Protein AF-F0LLY5-F1 (afdb_monomer)

Solvent-accessible surface area (backbone atoms only — not comparable to full-atom values): 4113 Å² total; per-residue (Å²): 132,86,66,73,44,75,41,64,40,100,84,72,44,81,70,49,72,49,68,45,66,76,61,44,65,72,47,48,68,79,76,56,60,72,69,77,71,42,60,86,55,60,79,52,89,68,58,59,73,57,54,56,47,54,54,48,53,61,64,57,71,84,110

Radius of gyration: 22.37 Å; Cα contacts (8 Å, |Δi|>4): 32; chains: 1; bounding box: 56×31×47 Å

Nearest PDB structures (foldseek):
  1ihr-assembly1_A  TM=3.825E-01  e=1.711E+00  Escherichia coli
  4v8m-assembly1_BY  TM=2.477E-01  e=9.409E+0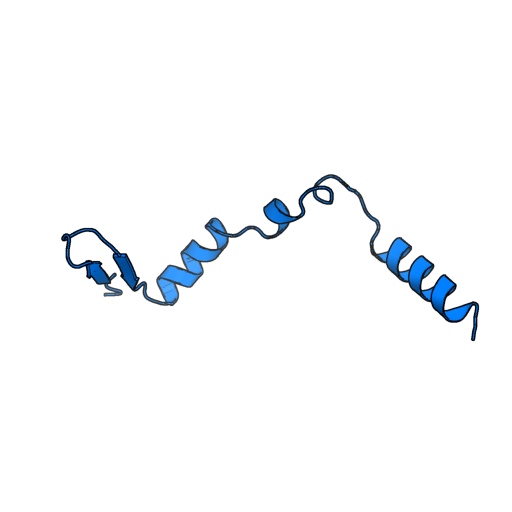0  Trypanosoma brucei brucei TREU927

Organism: Thermococcus barophilus (strain DSM 11836 / MP) (NCBI:txid391623)

Mean predicted aligned error: 13.95 Å

Sequence (63 aa):
MEEIEYIYGKNGKIKAVIVPIDLWEKIKAKFFDPSEFRGIYKDLKVDFERELRELREEWERDI

Secondary structure (DSSP, 8-state):
----EEEEPTTSSEEEEE--HHHHHHHHHHH--GGGG-GGGSS----HHHHHHHHHHHHHTT-

Foldseek 3Di:
DFDKDFDADPVRHTPDIDGDPVVCVVCVVVVDDVLVVCPPCNPPPDPVVVVVVVVVCVVVVVD

pLDDT: mean 80.26, std 12.67, range [52.38, 96.12]

Structure (mmCIF, N/CA/C/O backbone):
data_AF-F0LLY5-F1
#
_entry.id   AF-F0LLY5-F1
#
loop_
_atom_site.group_PDB
_atom_site.id
_atom_site.type_symbol
_atom_site.label_atom_id
_atom_site.label_alt_id
_atom_site.label_comp_id
_atom_site.label_asym_id
_atom_site.label_entity_id
_atom_site.label_seq_id
_atom_site.pdbx_PDB_ins_code
_atom_site.Cartn_x
_atom_site.Cartn_y
_atom_site.Cartn_z
_atom_site.occupancy
_atom_site.B_iso_or_equiv
_atom_site.auth_seq_id
_atom_site.auth_comp_id
_atom_site.auth_asym_id
_atom_site.auth_atom_id
_atom_site.pdbx_PDB_model_num
ATOM 1 N N . MET A 1 1 ? -26.076 0.180 -0.194 1.00 52.38 1 MET A N 1
ATOM 2 C CA . MET A 1 1 ? -25.186 1.154 0.463 1.00 52.38 1 MET A CA 1
ATOM 3 C C . MET A 1 1 ? -23.921 0.401 0.795 1.00 52.38 1 MET A C 1
ATOM 5 O O . MET A 1 1 ? -24.007 -0.599 1.488 1.00 52.38 1 MET A O 1
ATOM 9 N N . GLU A 1 2 ? -22.800 0.792 0.201 1.00 61.09 2 GLU A N 1
ATOM 10 C CA . GLU A 1 2 ? -21.482 0.271 0.565 1.00 61.09 2 GLU A CA 1
ATOM 11 C C . GLU A 1 2 ? -21.075 0.956 1.872 1.00 61.09 2 GLU A C 1
ATOM 13 O O . GLU A 1 2 ? -20.630 2.102 1.866 1.00 61.09 2 GLU A O 1
ATOM 18 N N . GLU A 1 3 ? -21.356 0.308 2.999 1.00 81.69 3 GLU A N 1
ATOM 19 C CA . GLU A 1 3 ? -21.100 0.875 4.321 1.00 81.69 3 GLU A CA 1
ATOM 20 C C . GLU A 1 3 ? -19.654 0.580 4.735 1.00 81.69 3 GLU A C 1
ATOM 22 O O . GLU A 1 3 ? -19.160 -0.537 4.584 1.00 81.69 3 GLU A O 1
ATOM 27 N N . ILE A 1 4 ? -18.946 1.613 5.189 1.00 90.75 4 ILE A N 1
ATOM 28 C CA . ILE A 1 4 ? -17.603 1.481 5.753 1.00 90.75 4 ILE A CA 1
ATOM 29 C C . ILE A 1 4 ? -17.766 1.134 7.229 1.00 90.75 4 ILE A C 1
ATOM 31 O O . ILE A 1 4 ? -18.425 1.870 7.963 1.00 90.75 4 ILE A O 1
ATOM 35 N N . GLU A 1 5 ? -17.118 0.066 7.681 1.00 94.19 5 GLU A N 1
ATOM 36 C CA . GLU A 1 5 ? -17.160 -0.333 9.087 1.00 94.19 5 GLU A CA 1
ATOM 37 C C . GLU A 1 5 ? -15.844 -0.004 9.790 1.00 94.19 5 GLU A C 1
ATOM 39 O O . GLU A 1 5 ? -14.756 -0.216 9.255 1.00 94.19 5 GLU A O 1
ATOM 44 N N . TYR A 1 6 ? -15.929 0.476 11.029 1.00 93.38 6 TYR A N 1
ATOM 45 C CA . TYR A 1 6 ? -14.763 0.797 11.847 1.00 93.38 6 TYR A CA 1
ATOM 46 C C . TYR A 1 6 ? -14.621 -0.205 12.990 1.00 93.38 6 TYR A C 1
ATOM 48 O O . TYR A 1 6 ? -15.540 -0.423 13.776 1.00 93.38 6 TYR A O 1
ATOM 56 N N . ILE A 1 7 ? -13.427 -0.778 13.123 1.00 95.25 7 ILE A N 1
ATOM 57 C CA . ILE A 1 7 ? -13.063 -1.659 14.230 1.00 95.25 7 ILE A CA 1
ATOM 58 C C . ILE A 1 7 ? -12.350 -0.819 15.286 1.00 95.25 7 ILE A C 1
ATOM 60 O O . ILE A 1 7 ? -11.255 -0.300 15.051 1.00 95.25 7 ILE A O 1
ATOM 64 N N . TYR A 1 8 ? -12.941 -0.726 16.473 1.00 95.88 8 TYR A N 1
ATOM 65 C CA . TYR A 1 8 ? -12.382 0.013 17.602 1.00 95.88 8 TYR A CA 1
ATOM 66 C C . TYR A 1 8 ? -11.594 -0.907 18.541 1.00 95.88 8 TYR A C 1
ATOM 68 O O . TYR A 1 8 ? -11.984 -2.038 18.832 1.00 95.88 8 TYR A O 1
ATOM 76 N N . GLY A 1 9 ? -10.447 -0.424 19.014 1.00 93.00 9 GLY A N 1
ATOM 77 C CA . GLY A 1 9 ? -9.647 -1.080 20.041 1.00 93.00 9 GLY A CA 1
ATOM 78 C C . GLY A 1 9 ? -10.229 -0.889 21.444 1.00 93.00 9 GLY A C 1
ATOM 79 O O . GLY A 1 9 ? -11.131 -0.087 21.668 1.00 93.00 9 GLY A O 1
ATOM 80 N N . LYS A 1 10 ? -9.650 -1.583 22.433 1.00 92.88 10 LYS A N 1
ATOM 81 C CA . LYS A 1 10 ? -10.085 -1.523 23.846 1.00 92.88 10 LYS A CA 1
ATOM 82 C C . LYS A 1 10 ? -10.029 -0.118 24.467 1.00 92.88 10 LYS A C 1
ATOM 84 O O . LYS A 1 10 ? -10.671 0.129 25.476 1.00 92.88 10 LYS A O 1
ATOM 89 N N . ASN A 1 11 ? -9.250 0.786 23.881 1.00 94.69 11 ASN A N 1
ATOM 90 C CA . ASN A 1 11 ? -9.116 2.183 24.293 1.00 94.69 11 ASN A CA 1
ATOM 91 C C . ASN A 1 11 ? -10.094 3.129 23.568 1.00 94.69 11 ASN A C 1
ATOM 93 O O . ASN A 1 11 ? -9.924 4.342 23.655 1.00 94.69 11 ASN A O 1
ATOM 97 N N . GLY A 1 12 ? -11.046 2.598 22.792 1.00 91.88 12 GLY A N 1
ATOM 98 C CA . GLY A 1 12 ? -11.973 3.391 21.982 1.00 91.88 12 GLY A CA 1
ATOM 99 C C . GLY A 1 12 ? -11.333 4.067 20.765 1.00 91.88 12 GLY A C 1
ATOM 100 O O . GLY A 1 12 ? -12.005 4.823 20.071 1.00 91.88 12 GLY A O 1
ATOM 101 N N . LYS A 1 13 ? -10.048 3.813 20.472 1.00 94.81 13 LYS A N 1
ATOM 102 C CA . LYS A 1 13 ? -9.391 4.321 19.259 1.00 94.81 13 LYS A CA 1
ATOM 103 C C . LYS A 1 13 ? -9.640 3.380 18.086 1.00 94.81 13 LYS A C 1
ATOM 105 O O . LYS A 1 13 ? -9.689 2.164 18.267 1.00 94.81 13 LYS A O 1
ATOM 110 N N . ILE A 1 14 ? -9.751 3.940 16.884 1.00 94.31 14 ILE A N 1
ATOM 111 C CA . ILE A 1 14 ? -9.858 3.158 15.649 1.00 94.31 14 ILE A CA 1
ATOM 112 C C . ILE A 1 14 ? -8.601 2.296 15.512 1.00 94.31 14 ILE A C 1
ATOM 114 O O . ILE A 1 14 ? -7.479 2.799 15.568 1.00 94.31 14 ILE A O 1
ATOM 118 N N . LYS A 1 15 ? -8.802 0.990 15.364 1.00 96.12 15 LYS A N 1
ATOM 119 C CA . LYS A 1 15 ? -7.747 -0.000 15.150 1.00 96.12 15 LYS A CA 1
ATOM 120 C C . LYS A 1 15 ? -7.658 -0.407 13.681 1.00 96.12 15 LYS A C 1
ATOM 122 O O . LYS A 1 15 ? -6.559 -0.631 13.189 1.00 96.12 15 LYS A O 1
ATOM 127 N N . ALA A 1 16 ? -8.799 -0.532 13.00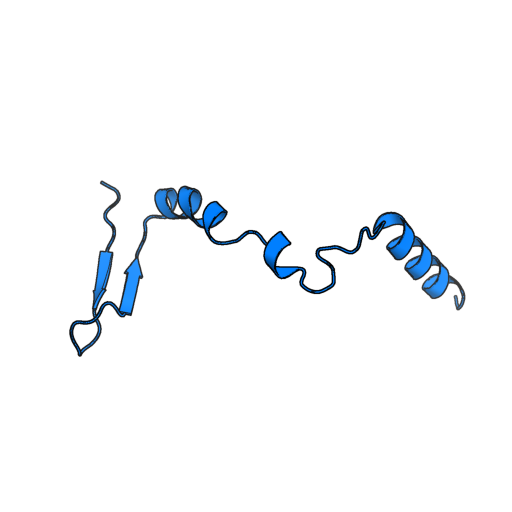8 1.00 93.44 16 ALA A N 1
ATOM 128 C CA . ALA A 1 16 ? -8.880 -0.902 11.600 1.00 93.44 16 ALA A CA 1
ATOM 129 C C . ALA A 1 16 ? -10.198 -0.413 10.980 1.00 93.44 16 ALA A C 1
ATOM 131 O O . ALA A 1 16 ? -11.112 -0.003 11.696 1.00 93.44 16 ALA A O 1
ATOM 132 N N . VAL A 1 17 ? -10.281 -0.470 9.653 1.00 93.88 17 VAL A N 1
ATOM 133 C CA . VAL A 1 17 ? -11.471 -0.138 8.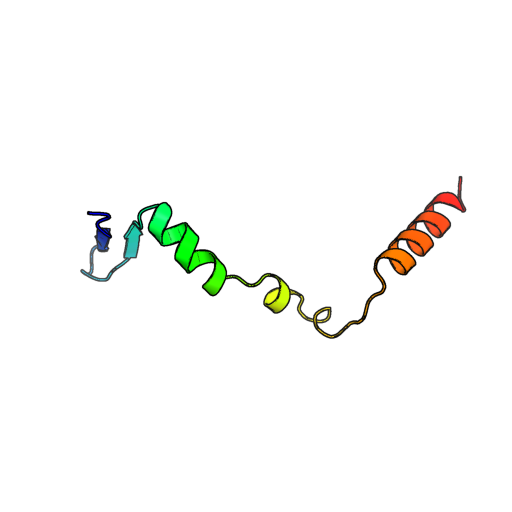866 1.00 93.88 17 VAL A CA 1
ATOM 134 C C . VAL A 1 17 ? -11.716 -1.251 7.846 1.00 93.88 17 VAL A C 1
ATOM 136 O O . VAL A 1 17 ? -10.763 -1.761 7.257 1.00 93.88 17 VAL A O 1
ATOM 139 N N . ILE A 1 18 ? -12.971 -1.645 7.662 1.00 93.44 18 ILE A N 1
ATOM 140 C CA . ILE A 1 18 ? -13.413 -2.561 6.610 1.00 93.44 18 ILE A CA 1
ATOM 141 C C . ILE A 1 18 ? -14.046 -1.699 5.523 1.00 93.44 18 ILE A C 1
ATOM 143 O O . ILE A 1 18 ? -14.966 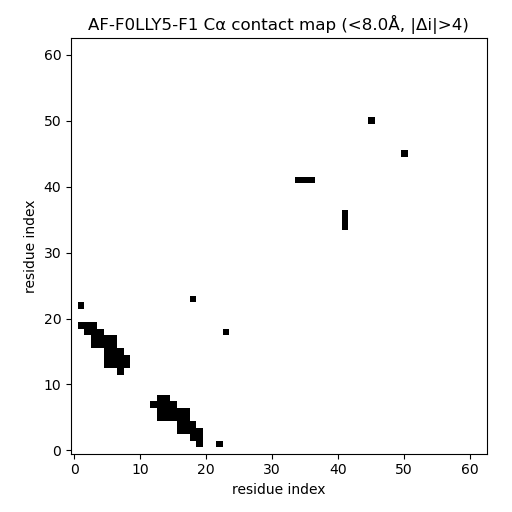-0.924 5.784 1.00 93.44 18 ILE A O 1
ATOM 147 N N . VAL A 1 19 ? -13.516 -1.814 4.310 1.00 91.81 19 VAL A N 1
ATOM 148 C CA . VAL A 1 19 ? -13.954 -1.036 3.151 1.00 91.81 19 VAL A CA 1
ATOM 149 C C . VAL A 1 19 ? -14.492 -2.005 2.098 1.00 91.81 19 VAL A C 1
ATOM 151 O O . VAL A 1 19 ? -13.810 -2.989 1.798 1.00 91.81 19 VAL A O 1
ATOM 154 N N . PRO A 1 20 ? -15.676 -1.746 1.517 1.00 92.75 20 PRO A N 1
ATOM 155 C CA . PRO A 1 20 ? -16.187 -2.524 0.393 1.00 92.75 20 PRO A CA 1
ATOM 156 C C . PRO A 1 20 ? -15.213 -2.545 -0.788 1.00 92.75 20 PRO A C 1
ATOM 158 O O . PRO A 1 20 ? -14.525 -1.557 -1.060 1.00 92.75 20 PRO A O 1
ATOM 161 N N . ILE A 1 21 ? -15.154 -3.676 -1.496 1.00 86.88 21 ILE A N 1
ATOM 162 C CA . ILE A 1 21 ? -14.136 -3.902 -2.530 1.00 86.88 21 ILE A CA 1
ATOM 163 C C . ILE A 1 21 ? -14.236 -2.883 -3.673 1.00 86.88 21 ILE A C 1
ATOM 165 O O . ILE A 1 21 ? -13.217 -2.363 -4.114 1.00 86.88 21 ILE A O 1
ATOM 169 N N . ASP A 1 22 ? -15.448 -2.505 -4.076 1.00 89.56 22 ASP A N 1
ATOM 170 C CA . ASP A 1 22 ? -15.677 -1.549 -5.163 1.00 89.56 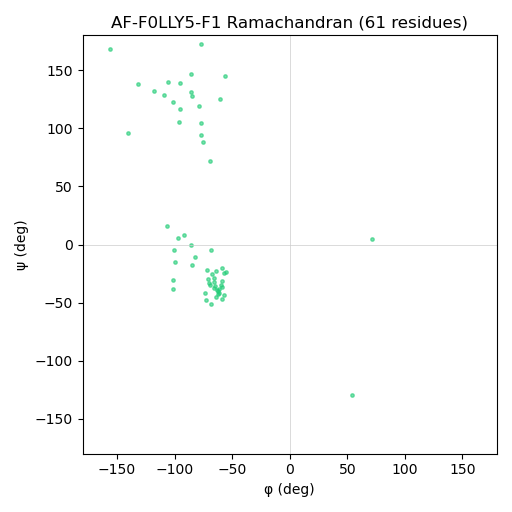22 ASP A CA 1
ATOM 171 C C . ASP A 1 22 ? -15.158 -0.144 -4.825 1.00 89.56 22 ASP A C 1
ATOM 173 O O . ASP A 1 22 ? -14.631 0.569 -5.688 1.00 89.56 22 ASP A O 1
ATOM 177 N N . LEU A 1 23 ? -15.265 0.256 -3.555 1.00 87.69 23 LEU A N 1
ATOM 178 C CA . LEU A 1 23 ? -14.676 1.488 -3.049 1.00 87.69 23 LEU A CA 1
ATOM 179 C C . LEU A 1 23 ? -13.154 1.369 -2.903 1.00 87.69 23 LEU A C 1
ATOM 181 O O . LEU A 1 23 ? -12.440 2.298 -3.283 1.00 87.69 23 LEU A O 1
ATOM 185 N N . TRP A 1 24 ? -12.649 0.233 -2.411 1.00 87.88 24 TRP A N 1
ATOM 186 C CA . TRP A 1 24 ? -11.211 -0.023 -2.290 1.00 87.88 24 TRP A CA 1
ATOM 187 C C . TRP A 1 24 ? -10.499 0.067 -3.643 1.00 87.88 24 TRP A C 1
ATOM 189 O O . TRP A 1 24 ? -9.500 0.772 -3.761 1.00 87.88 24 TRP A O 1
ATOM 199 N N . GLU A 1 25 ? -11.035 -0.565 -4.686 1.00 84.75 25 GLU A N 1
ATOM 200 C CA . GLU A 1 25 ? -10.456 -0.546 -6.034 1.00 84.75 25 GLU A CA 1
ATOM 201 C C . GLU A 1 25 ? -10.326 0.878 -6.599 1.00 84.75 25 GLU A C 1
ATOM 203 O O . GLU A 1 25 ? -9.322 1.208 -7.232 1.00 84.75 25 GLU A O 1
ATOM 208 N N . LYS A 1 26 ? -11.291 1.762 -6.310 1.00 84.94 26 LYS A N 1
ATOM 209 C CA . LYS A 1 26 ? -11.267 3.169 -6.750 1.00 84.94 26 LYS A CA 1
ATOM 210 C C . LYS A 1 26 ? -10.213 4.010 -6.030 1.00 84.94 26 LYS A C 1
ATOM 212 O O . LYS A 1 26 ? -9.726 4.988 -6.599 1.00 84.94 26 LYS A O 1
ATOM 217 N N . ILE A 1 27 ? -9.889 3.676 -4.780 1.00 82.75 27 ILE A N 1
ATOM 218 C CA . ILE A 1 27 ? -8.976 4.477 -3.953 1.00 82.75 27 ILE A CA 1
ATOM 219 C C . ILE A 1 27 ? -7.562 3.895 -3.885 1.00 82.75 27 ILE A C 1
ATOM 221 O O . ILE A 1 27 ? -6.615 4.669 -3.796 1.00 82.75 27 ILE A O 1
ATOM 225 N N . LYS A 1 28 ? -7.381 2.570 -3.982 1.00 76.38 28 LYS A N 1
ATOM 226 C CA . LYS A 1 28 ? -6.076 1.905 -3.805 1.00 76.38 28 LYS A CA 1
ATOM 227 C C . LYS A 1 28 ? -5.026 2.390 -4.803 1.00 76.38 28 LYS A C 1
ATOM 229 O O . LYS A 1 28 ? -3.870 2.561 -4.436 1.00 76.38 28 LYS A O 1
ATOM 234 N N . ALA A 1 29 ? -5.447 2.698 -6.031 1.00 63.78 29 ALA A N 1
ATOM 235 C CA . ALA A 1 29 ? -4.571 3.229 -7.071 1.00 63.78 29 ALA A CA 1
ATOM 236 C C . ALA A 1 29 ? -3.985 4.607 -6.711 1.00 63.78 29 ALA A C 1
ATOM 238 O O . ALA A 1 29 ? -2.937 4.974 -7.223 1.00 63.78 29 ALA A O 1
ATOM 239 N N . LYS A 1 30 ? -4.631 5.364 -5.811 1.00 64.69 30 LYS A N 1
ATOM 240 C CA . LYS A 1 30 ? -4.118 6.649 -5.314 1.00 64.69 30 LYS A CA 1
ATOM 241 C C . LYS A 1 30 ? -3.139 6.504 -4.148 1.00 64.69 30 LYS A C 1
ATOM 243 O O . LYS A 1 30 ? -2.437 7.458 -3.846 1.00 64.69 30 LYS A O 1
ATOM 248 N N . PHE A 1 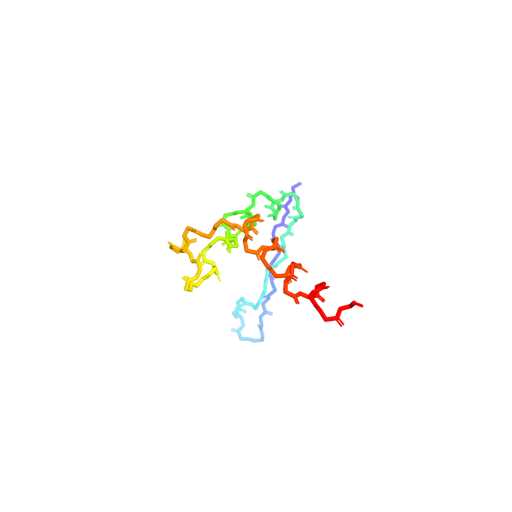31 ? -3.122 5.354 -3.473 1.00 65.31 31 PHE A N 1
ATOM 249 C CA . PHE A 1 31 ? -2.300 5.129 -2.278 1.00 65.31 31 PHE A CA 1
ATOM 250 C C . PHE A 1 31 ? -1.005 4.372 -2.562 1.00 65.31 31 PHE A C 1
ATOM 252 O O . PHE A 1 31 ? -0.119 4.352 -1.710 1.00 65.31 31 PHE A O 1
ATOM 259 N N . PHE A 1 32 ? -0.892 3.738 -3.727 1.00 65.44 32 PHE A N 1
ATOM 260 C CA . PHE A 1 32 ? 0.268 2.934 -4.069 1.00 65.44 32 PHE A CA 1
ATOM 261 C C . PHE A 1 32 ? 0.640 3.139 -5.534 1.00 65.44 32 PHE A C 1
ATOM 263 O O . PHE A 1 32 ? 0.085 2.485 -6.415 1.00 65.44 32 PHE A O 1
ATOM 270 N N . ASP A 1 33 ? 1.588 4.044 -5.779 1.00 67.44 33 ASP A N 1
ATOM 271 C CA . ASP A 1 33 ? 2.346 4.075 -7.024 1.00 67.44 33 ASP A CA 1
ATOM 272 C C . ASP A 1 33 ? 3.674 3.326 -6.806 1.00 67.44 33 ASP A C 1
ATOM 274 O O . ASP A 1 33 ? 4.585 3.854 -6.162 1.00 67.44 33 ASP A O 1
ATOM 278 N N . PRO A 1 34 ? 3.826 2.099 -7.338 1.00 64.12 34 PRO A N 1
ATOM 279 C CA . PRO A 1 34 ? 5.073 1.343 -7.247 1.00 64.12 34 PRO A CA 1
ATOM 280 C C . PRO A 1 34 ? 6.293 2.107 -7.787 1.00 64.12 34 PRO A C 1
ATOM 282 O O . PRO A 1 34 ? 7.423 1.800 -7.407 1.00 64.12 34 PRO A O 1
ATOM 285 N N . SER A 1 35 ? 6.087 3.091 -8.673 1.00 65.81 35 SER A N 1
ATOM 286 C CA . SER A 1 35 ? 7.153 3.925 -9.228 1.00 65.81 35 SER A CA 1
ATOM 287 C C . SER A 1 35 ? 7.814 4.817 -8.169 1.00 65.81 35 SER A C 1
ATOM 289 O O . SER A 1 35 ? 9.018 5.074 -8.244 1.00 65.81 35 SER A O 1
ATOM 291 N N . G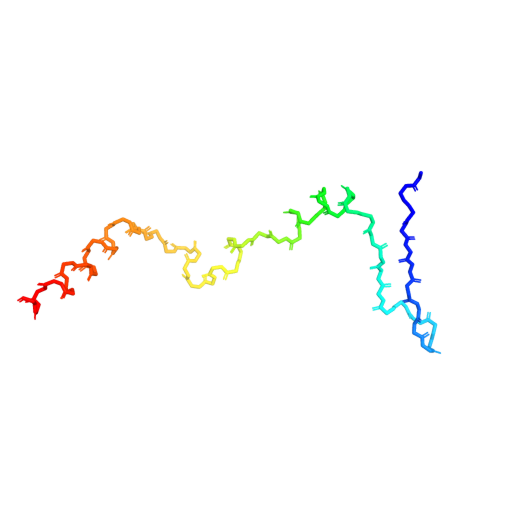LU A 1 36 ? 7.077 5.210 -7.126 1.00 67.06 36 GLU A N 1
ATOM 292 C CA . GLU A 1 36 ? 7.601 6.019 -6.022 1.00 67.06 36 GLU A CA 1
ATOM 293 C C . GLU A 1 36 ? 8.549 5.232 -5.111 1.00 67.06 36 GLU A C 1
ATOM 295 O O . GLU A 1 36 ? 9.422 5.821 -4.473 1.00 67.06 36 GLU A O 1
ATOM 300 N N . PHE A 1 37 ? 8.443 3.902 -5.111 1.00 67.25 37 PHE A N 1
ATOM 301 C CA . PHE A 1 37 ? 9.252 3.002 -4.288 1.00 67.25 37 PHE A CA 1
ATOM 302 C C . PHE A 1 37 ? 10.456 2.408 -5.033 1.00 67.25 37 PHE A C 1
ATOM 304 O O . PHE A 1 37 ? 11.180 1.591 -4.466 1.00 67.25 37 PHE A O 1
ATOM 311 N N . ARG A 1 38 ? 10.733 2.836 -6.276 1.00 65.62 38 ARG A N 1
ATOM 312 C CA . ARG A 1 38 ? 11.929 2.401 -7.027 1.00 65.62 38 ARG A CA 1
ATOM 313 C C . ARG A 1 38 ? 13.256 2.924 -6.453 1.00 65.62 38 ARG A C 1
ATOM 315 O O . ARG A 1 38 ? 14.315 2.518 -6.926 1.00 65.62 38 ARG A O 1
ATOM 322 N N . GLY A 1 39 ? 13.232 3.771 -5.418 1.00 68.50 39 GLY A N 1
ATOM 323 C CA . GLY A 1 39 ? 14.432 4.224 -4.704 1.00 68.50 39 GLY A CA 1
ATOM 324 C C . GLY A 1 39 ? 15.479 4.838 -5.642 1.00 68.50 39 GLY A C 1
ATOM 325 O O . GLY A 1 39 ? 15.146 5.681 -6.469 1.00 68.50 39 GLY A O 1
ATOM 326 N N . ILE A 1 40 ? 16.732 4.376 -5.547 1.00 60.94 40 ILE A N 1
ATOM 327 C CA . ILE A 1 40 ? 17.878 4.812 -6.380 1.00 60.94 40 ILE A CA 1
ATOM 328 C C . ILE A 1 40 ? 17.612 4.613 -7.888 1.00 60.94 40 ILE A C 1
ATOM 330 O O . ILE A 1 40 ? 18.166 5.326 -8.720 1.00 60.94 40 ILE A O 1
ATOM 334 N N . TYR A 1 41 ? 16.717 3.691 -8.252 1.00 59.47 41 TYR A N 1
ATOM 335 C CA . TYR A 1 41 ? 16.358 3.394 -9.639 1.00 59.47 41 TYR A CA 1
ATOM 336 C C . TYR A 1 41 ? 15.257 4.306 -10.201 1.00 59.47 41 TYR A C 1
ATOM 338 O O . TYR A 1 41 ? 14.861 4.135 -11.351 1.00 59.47 41 TYR A O 1
ATOM 346 N N . LYS A 1 42 ? 14.733 5.259 -9.413 1.00 61.38 42 LYS A N 1
ATOM 347 C CA . LYS A 1 42 ? 13.673 6.183 -9.853 1.00 61.38 42 LYS A CA 1
ATOM 348 C C . LYS A 1 42 ? 14.147 7.136 -10.957 1.00 61.38 42 LYS A C 1
ATOM 350 O O . LYS A 1 42 ? 13.398 7.387 -11.896 1.00 61.38 42 LYS A O 1
ATOM 355 N N . ASP A 1 43 ? 15.394 7.599 -10.869 1.00 65.69 43 ASP A N 1
ATOM 356 C CA . ASP A 1 43 ? 16.010 8.524 -11.835 1.00 65.69 43 ASP A CA 1
ATOM 357 C C . ASP A 1 43 ? 16.932 7.820 -12.840 1.00 65.69 43 ASP A C 1
ATOM 359 O O . ASP A 1 43 ? 17.456 8.435 -13.774 1.00 65.69 43 ASP A O 1
ATOM 363 N N . LEU A 1 44 ? 17.140 6.516 -12.661 1.00 67.62 44 LEU A N 1
ATOM 364 C CA . LEU A 1 44 ? 17.981 5.732 -13.543 1.00 67.62 44 LEU A CA 1
ATOM 365 C C . LEU A 1 44 ? 17.187 5.460 -14.827 1.00 67.62 44 LEU A C 1
ATOM 367 O O . LEU A 1 44 ? 16.269 4.639 -14.854 1.00 67.62 44 LEU A O 1
ATOM 371 N N . LYS A 1 45 ? 17.533 6.170 -15.908 1.00 68.12 45 LYS A N 1
ATOM 372 C CA . LYS A 1 45 ? 17.098 5.825 -17.269 1.00 68.12 45 LYS A CA 1
ATOM 373 C C . LYS A 1 45 ? 17.801 4.539 -17.701 1.00 68.12 45 LYS A C 1
ATOM 375 O O . LYS A 1 45 ? 18.727 4.566 -18.507 1.00 68.12 45 LYS A O 1
ATOM 380 N N . VAL A 1 46 ? 17.379 3.431 -17.108 1.00 69.88 46 VAL A N 1
ATOM 381 C CA . VAL A 1 46 ? 17.837 2.099 -17.472 1.00 69.88 46 VAL A CA 1
ATOM 382 C C . VAL A 1 46 ? 17.093 1.676 -18.720 1.00 69.88 46 VAL A C 1
ATOM 384 O O . VAL A 1 46 ? 15.864 1.569 -18.724 1.00 69.88 46 VAL A O 1
ATOM 387 N N . ASP A 1 47 ? 17.848 1.425 -19.779 1.00 79.19 47 ASP A N 1
ATOM 388 C CA . ASP A 1 47 ? 17.356 0.622 -20.883 1.00 79.19 47 ASP A CA 1
ATOM 389 C C . ASP A 1 47 ? 17.377 -0.844 -20.433 1.00 79.19 47 ASP A C 1
ATOM 391 O O . ASP A 1 47 ? 18.376 -1.551 -20.579 1.00 79.19 47 ASP A O 1
ATOM 395 N N . PHE A 1 48 ? 16.276 -1.273 -19.812 1.00 76.94 48 PHE A N 1
ATOM 396 C CA . PHE A 1 48 ? 16.142 -2.627 -19.275 1.00 76.94 48 PHE A CA 1
ATOM 397 C C . PHE A 1 48 ? 16.320 -3.693 -20.360 1.00 76.94 48 PHE A C 1
ATOM 399 O O . PHE A 1 48 ? 16.822 -4.773 -20.066 1.00 76.94 48 PHE A O 1
ATOM 406 N N . GLU A 1 49 ? 15.947 -3.407 -21.612 1.00 82.19 49 GLU A N 1
ATOM 407 C CA . GLU A 1 49 ? 16.139 -4.352 -22.715 1.00 82.19 49 GLU A CA 1
ATOM 408 C C . GLU A 1 49 ? 17.615 -4.521 -23.067 1.00 82.19 49 GLU A C 1
ATOM 410 O O . GLU A 1 49 ? 18.042 -5.614 -23.450 1.00 82.19 49 GLU A O 1
ATOM 415 N N . ARG A 1 50 ? 18.410 -3.454 -22.955 1.00 86.50 50 ARG A N 1
ATOM 416 C CA . ARG A 1 50 ? 19.861 -3.555 -23.112 1.00 86.50 50 ARG A CA 1
ATOM 417 C C . ARG A 1 50 ? 20.485 -4.337 -21.958 1.00 86.50 50 ARG A C 1
ATOM 419 O O . ARG A 1 50 ? 21.187 -5.305 -22.225 1.00 86.50 50 ARG A O 1
ATOM 426 N N . GLU A 1 51 ? 20.181 -3.985 -20.709 1.00 84.25 51 GLU A N 1
ATOM 427 C CA . GLU A 1 51 ? 20.785 -4.648 -19.540 1.00 84.25 51 GLU A CA 1
ATOM 428 C C . GLU A 1 51 ? 20.440 -6.142 -19.456 1.00 84.25 51 GLU A C 1
ATOM 430 O O . GLU A 1 51 ? 21.302 -6.965 -19.157 1.00 84.25 51 GLU A O 1
ATOM 435 N N . LEU A 1 52 ? 19.198 -6.530 -19.769 1.00 86.06 52 LEU A N 1
ATOM 436 C CA . LEU A 1 52 ? 18.798 -7.942 -19.782 1.00 86.06 52 LEU A CA 1
ATOM 437 C C . LEU A 1 52 ? 19.515 -8.750 -20.868 1.00 86.06 52 LEU A C 1
ATOM 439 O O . LEU A 1 52 ? 19.771 -9.941 -20.683 1.00 86.06 52 LEU A O 1
ATOM 443 N N . ARG A 1 53 ? 19.823 -8.117 -22.002 1.00 90.19 53 ARG A N 1
ATOM 444 C CA . ARG A 1 53 ? 20.564 -8.739 -23.101 1.00 90.19 53 ARG A CA 1
ATOM 445 C C . ARG A 1 53 ? 22.031 -8.920 -22.737 1.00 90.19 53 ARG A C 1
ATOM 447 O O . ARG A 1 53 ? 22.527 -10.028 -22.875 1.00 90.19 53 ARG A O 1
ATOM 454 N N . GLU A 1 54 ? 22.669 -7.881 -22.201 1.00 88.38 54 GLU A N 1
ATOM 455 C CA . GLU A 1 54 ? 24.050 -7.947 -21.700 1.00 88.38 54 GLU A CA 1
ATOM 456 C C . GLU A 1 54 ? 24.186 -9.032 -20.619 1.00 88.38 54 GLU A C 1
ATOM 458 O O . GLU A 1 54 ? 25.099 -9.851 -20.666 1.00 88.38 54 GLU A O 1
ATOM 463 N N . LEU A 1 55 ? 23.225 -9.115 -19.691 1.00 88.62 55 LEU A N 1
ATOM 464 C CA . LEU A 1 55 ? 23.210 -10.158 -18.665 1.00 88.62 55 LEU A CA 1
ATOM 465 C C . LEU A 1 55 ? 23.099 -11.567 -19.268 1.00 88.62 55 LEU A C 1
ATOM 467 O O . LEU A 1 55 ? 23.778 -12.485 -18.813 1.00 88.62 55 LEU A O 1
ATOM 471 N N . ARG A 1 56 ? 22.242 -11.753 -20.279 1.00 89.62 56 ARG A N 1
ATOM 472 C CA . ARG A 1 56 ? 22.093 -13.036 -20.980 1.00 89.62 56 ARG A CA 1
ATOM 473 C C . ARG A 1 56 ? 23.374 -13.430 -21.714 1.00 89.62 56 ARG A C 1
ATOM 475 O O . ARG A 1 56 ? 23.778 -14.582 -21.617 1.00 89.62 56 ARG A O 1
ATOM 482 N N . GLU A 1 57 ? 23.994 -12.492 -22.420 1.00 92.44 57 GLU A N 1
ATOM 483 C CA . GLU A 1 57 ? 25.247 -12.718 -23.145 1.00 92.44 57 GLU A CA 1
ATOM 484 C C . GLU A 1 57 ? 26.378 -13.123 -22.190 1.00 92.44 57 GLU A C 1
ATOM 486 O O . GLU A 1 57 ? 27.099 -14.075 -22.474 1.00 92.44 57 GLU A O 1
ATOM 491 N N . GLU A 1 58 ? 26.486 -12.478 -21.022 1.00 87.88 58 GLU A N 1
ATOM 492 C CA . GLU A 1 58 ? 27.455 -12.874 -19.991 1.00 87.88 58 GLU A CA 1
ATOM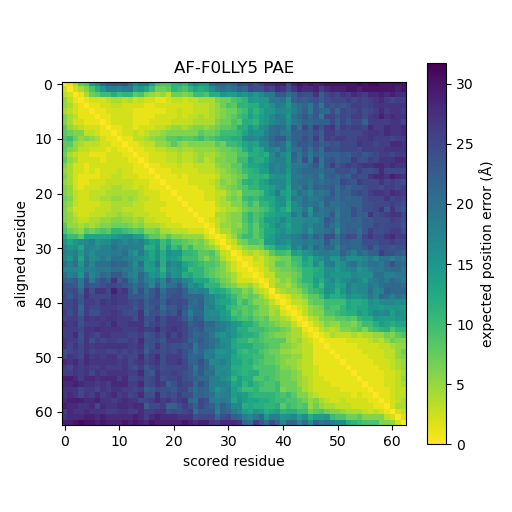 493 C C . GLU A 1 58 ? 27.189 -14.288 -19.447 1.00 87.88 58 GLU A C 1
ATOM 495 O O . GLU A 1 58 ? 28.132 -15.043 -19.228 1.00 87.88 58 GLU A O 1
ATOM 500 N N . TRP A 1 59 ? 25.924 -14.674 -19.254 1.00 86.81 59 TRP A N 1
ATOM 501 C CA . TRP A 1 59 ? 25.559 -16.018 -18.782 1.00 86.81 59 TRP A CA 1
ATOM 502 C C . TRP A 1 59 ? 25.806 -17.119 -19.820 1.00 86.81 59 TRP A C 1
ATOM 504 O O . TRP A 1 59 ? 26.124 -18.246 -19.449 1.00 86.81 59 TRP A O 1
ATOM 514 N N . GLU A 1 60 ? 25.648 -16.813 -21.106 1.00 88.38 60 GLU A N 1
ATOM 515 C CA . GLU A 1 60 ? 25.879 -17.755 -22.208 1.00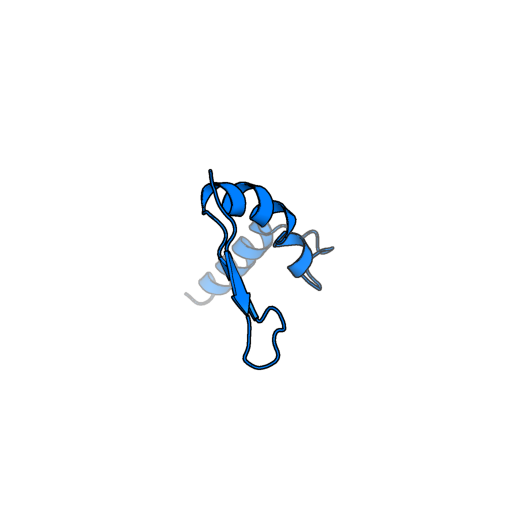 88.38 60 GLU A CA 1
ATOM 516 C C . GLU A 1 60 ? 27.366 -17.852 -22.600 1.00 88.38 60 GLU A C 1
ATOM 518 O O . GLU A 1 60 ? 27.741 -18.768 -23.325 1.00 88.38 60 GLU A O 1
ATOM 523 N N . ARG A 1 61 ? 28.233 -16.956 -22.100 1.00 79.44 61 ARG A N 1
ATOM 524 C CA . ARG A 1 61 ? 29.674 -16.926 -22.418 1.00 79.44 61 ARG A CA 1
ATOM 525 C C . ARG A 1 61 ? 30.460 -18.124 -21.871 1.00 79.44 61 ARG A C 1
ATOM 527 O O . ARG A 1 61 ? 31.502 -18.461 -22.428 1.00 79.44 61 ARG A O 1
ATOM 534 N N . ASP A 1 62 ? 29.964 -18.745 -20.804 1.00 65.81 62 ASP A N 1
ATOM 535 C CA . ASP A 1 62 ? 30.603 -19.878 -20.122 1.00 65.81 62 ASP A CA 1
ATOM 536 C C . ASP A 1 62 ? 29.892 -21.230 -20.398 1.00 65.81 62 ASP A C 1
ATOM 538 O O . ASP A 1 62 ? 30.119 -22.206 -19.675 1.00 65.81 62 ASP A O 1
ATOM 542 N N . ILE A 1 63 ? 29.032 -21.294 -21.428 1.00 56.94 63 ILE A N 1
ATOM 543 C CA . ILE A 1 63 ? 28.360 -22.515 -21.932 1.00 56.94 63 ILE A CA 1
ATOM 544 C C . ILE A 1 63 ? 29.043 -22.988 -23.219 1.00 56.94 63 ILE A C 1
ATOM 546 O O . ILE A 1 63 ? 29.274 -24.215 -23.336 1.00 56.94 63 ILE A O 1
#